Protein AF-A0A8H4V3E2-F1 (afdb_monomer_lite)

Structure (mmCIF, N/CA/C/O backbone):
data_AF-A0A8H4V3E2-F1
#
_entry.id   AF-A0A8H4V3E2-F1
#
loop_
_atom_site.group_PDB
_atom_site.id
_atom_site.type_symbol
_atom_site.label_atom_id
_atom_site.label_alt_id
_atom_site.label_comp_id
_atom_site.label_asym_id
_atom_site.label_entity_id
_atom_site.label_seq_id
_atom_site.pdbx_PDB_ins_code
_atom_site.Cartn_x
_atom_site.Cartn_y
_atom_site.Cartn_z
_atom_site.occupancy
_atom_site.B_iso_or_equiv
_atom_site.auth_seq_id
_atom_site.auth_comp_id
_atom_site.auth_asym_id
_atom_site.auth_atom_id
_atom_site.pdbx_PDB_model_num
ATOM 1 N N . MET A 1 1 ? 43.963 51.022 -25.437 1.00 47.06 1 MET A N 1
ATOM 2 C CA . MET A 1 1 ? 42.537 50.675 -25.595 1.00 47.06 1 MET A CA 1
ATOM 3 C C . MET A 1 1 ? 42.246 50.505 -27.077 1.00 47.06 1 MET A C 1
ATOM 5 O O . MET A 1 1 ? 42.369 51.496 -27.785 1.00 47.06 1 MET A O 1
ATOM 9 N N . PRO A 1 2 ? 41.968 49.289 -27.571 1.00 45.06 2 PRO A N 1
ATOM 10 C CA . PRO A 1 2 ? 41.497 49.087 -28.938 1.00 45.06 2 PRO A CA 1
ATOM 11 C C . PRO A 1 2 ? 39.964 48.950 -29.021 1.00 45.06 2 PRO A C 1
ATOM 13 O O . PRO A 1 2 ? 39.322 48.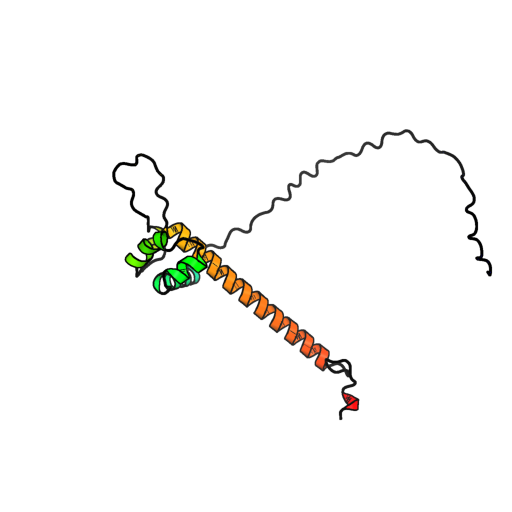404 -28.125 1.00 45.06 2 PRO A O 1
ATOM 16 N N . SER A 1 3 ? 39.423 49.504 -30.107 1.00 41.78 3 SER A N 1
ATOM 17 C CA . SER A 1 3 ? 38.011 49.709 -30.450 1.00 41.78 3 SER A CA 1
ATOM 18 C C . SER A 1 3 ? 37.193 48.431 -30.674 1.00 41.78 3 SER A C 1
ATOM 20 O O . SER A 1 3 ? 37.679 47.466 -31.255 1.00 41.78 3 SER A O 1
ATOM 22 N N . SER A 1 4 ? 35.910 48.483 -30.299 1.00 59.94 4 SER A N 1
ATOM 23 C CA . SER A 1 4 ? 34.867 47.538 -30.738 1.00 59.94 4 SER A CA 1
ATOM 24 C C . SER A 1 4 ? 34.320 47.916 -32.125 1.00 59.94 4 SER A C 1
ATOM 26 O O . SER A 1 4 ? 34.196 49.113 -32.397 1.00 59.94 4 SER A O 1
ATOM 28 N N . PRO A 1 5 ? 33.941 46.954 -32.989 1.00 54.44 5 PRO A N 1
ATOM 29 C CA . PRO A 1 5 ? 33.191 47.243 -34.205 1.00 54.44 5 PRO A CA 1
ATOM 30 C C . PRO A 1 5 ? 31.672 47.288 -33.951 1.00 54.44 5 PRO A C 1
ATOM 32 O O . PRO A 1 5 ? 31.148 46.635 -33.049 1.00 54.44 5 PRO A O 1
ATOM 35 N N . ALA A 1 6 ? 30.988 48.100 -34.758 1.00 50.34 6 ALA A N 1
ATOM 36 C CA . ALA A 1 6 ? 29.574 48.456 -34.666 1.00 50.34 6 ALA A CA 1
ATOM 37 C C . ALA A 1 6 ? 28.627 47.408 -35.289 1.00 50.34 6 ALA A C 1
ATOM 39 O O . ALA A 1 6 ? 28.967 46.760 -36.278 1.00 50.34 6 ALA A O 1
ATOM 40 N N . PHE A 1 7 ? 27.411 47.300 -34.740 1.00 47.69 7 PHE A N 1
ATOM 41 C CA . PHE A 1 7 ? 26.301 46.532 -35.315 1.00 47.69 7 PHE A CA 1
ATOM 42 C C . PHE A 1 7 ? 25.666 47.283 -36.502 1.00 47.69 7 PHE A C 1
ATOM 44 O O . PHE A 1 7 ? 25.488 48.500 -36.406 1.00 47.69 7 PHE A O 1
ATOM 51 N N . PRO A 1 8 ? 25.294 46.605 -37.604 1.00 46.84 8 PRO A N 1
ATOM 52 C CA . PRO A 1 8 ? 24.603 47.252 -38.712 1.00 46.84 8 PRO A CA 1
ATOM 53 C C . PRO A 1 8 ? 23.134 47.554 -38.380 1.00 46.84 8 PRO A C 1
ATOM 55 O O . PRO A 1 8 ? 22.403 46.729 -37.835 1.00 46.84 8 PRO A O 1
ATOM 58 N N . SER A 1 9 ? 22.741 48.773 -38.742 1.00 46.75 9 SER A N 1
ATOM 59 C CA . SER A 1 9 ? 21.442 49.412 -38.557 1.00 46.75 9 SER A CA 1
ATOM 60 C C . SER A 1 9 ? 20.292 48.715 -39.293 1.00 46.75 9 SER A C 1
ATOM 62 O O . SER A 1 9 ? 20.389 48.432 -40.487 1.00 46.75 9 SER A O 1
ATOM 64 N N . SER A 1 10 ? 19.158 48.548 -38.607 1.00 52.53 10 SER A N 1
ATOM 65 C CA . SER A 1 10 ? 17.856 48.279 -39.233 1.00 52.53 10 SER A CA 1
ATOM 66 C C . SER A 1 10 ? 17.404 49.454 -40.108 1.00 52.53 10 SER A C 1
ATOM 68 O O . SER A 1 10 ? 17.465 50.596 -39.642 1.00 52.53 10 SER A O 1
ATOM 70 N N . PRO A 1 11 ? 16.852 49.220 -41.312 1.00 47.91 11 PRO A N 1
ATOM 71 C CA . PRO A 1 11 ? 16.016 50.199 -41.978 1.00 47.91 11 PRO A CA 1
ATOM 72 C C . PRO A 1 11 ? 14.559 50.088 -41.509 1.00 47.91 11 PRO A C 1
ATOM 74 O O . PRO A 1 11 ? 14.026 49.010 -41.247 1.00 47.91 11 PRO A O 1
ATOM 77 N N . ALA A 1 12 ? 13.957 51.263 -41.379 1.00 43.31 12 ALA A N 1
ATOM 78 C CA . ALA A 1 12 ? 12.652 51.535 -40.814 1.00 43.31 12 ALA A CA 1
ATOM 79 C C . ALA A 1 12 ? 11.479 51.223 -41.761 1.00 43.31 12 ALA A C 1
ATOM 81 O O . ALA A 1 12 ? 11.596 51.335 -42.977 1.00 43.31 12 ALA A O 1
ATOM 82 N N . HIS A 1 13 ? 10.346 50.905 -41.128 1.00 48.81 13 HIS A N 1
ATOM 83 C CA . HIS A 1 13 ? 8.963 51.249 -41.478 1.00 48.81 13 HIS A CA 1
ATOM 84 C C . HIS A 1 13 ? 8.567 51.415 -42.957 1.00 48.81 13 HIS A C 1
ATOM 86 O O . HIS A 1 13 ? 8.883 52.413 -43.599 1.00 48.81 13 HIS A O 1
ATOM 92 N N . ALA A 1 14 ? 7.636 50.558 -43.388 1.00 39.94 14 ALA A N 1
ATOM 93 C CA . ALA A 1 14 ? 6.529 50.982 -44.240 1.00 39.94 14 ALA A CA 1
ATOM 94 C C . ALA A 1 14 ? 5.216 50.905 -43.442 1.00 39.94 14 ALA A C 1
ATOM 96 O O . ALA A 1 14 ? 4.984 49.993 -42.652 1.00 39.94 14 ALA A O 1
ATOM 97 N N . ALA A 1 15 ? 4.420 51.948 -43.615 1.00 42.28 15 ALA A N 1
ATOM 98 C CA . ALA A 1 15 ? 3.243 52.338 -42.863 1.00 42.28 15 ALA A CA 1
ATOM 99 C C . ALA A 1 15 ? 1.974 51.520 -43.180 1.00 42.28 15 ALA A C 1
ATOM 101 O O . ALA A 1 15 ? 1.683 51.240 -44.335 1.00 42.28 15 ALA A O 1
ATOM 102 N N . HIS A 1 16 ? 1.211 51.261 -42.113 1.00 46.19 16 HIS A N 1
ATOM 103 C CA . HIS A 1 16 ? -0.253 51.241 -41.985 1.00 46.19 16 HIS A CA 1
ATOM 104 C C . HIS A 1 16 ? -1.120 50.532 -43.047 1.00 46.19 16 HIS A C 1
ATOM 106 O O . HIS A 1 16 ? -1.422 51.081 -44.101 1.00 46.19 16 HIS A O 1
ATOM 112 N N . ALA A 1 17 ? -1.746 49.430 -42.622 1.00 37.91 17 ALA A N 1
ATOM 113 C CA . ALA A 1 17 ? -3.179 49.230 -42.828 1.00 37.91 17 ALA A CA 1
ATOM 114 C C . ALA A 1 17 ? -3.822 49.044 -41.445 1.00 37.91 17 ALA A C 1
ATOM 116 O O . ALA A 1 17 ? -3.696 48.000 -40.812 1.00 37.91 17 ALA A O 1
ATOM 117 N N . SER A 1 18 ? -4.428 50.119 -40.943 1.00 56.50 18 SER A N 1
ATOM 118 C CA . SER A 1 18 ? -5.284 50.092 -39.761 1.00 56.50 18 SER A CA 1
ATOM 119 C C . SER A 1 18 ? -6.569 49.359 -40.134 1.00 56.50 18 SER A C 1
ATOM 121 O O . SER A 1 18 ? -7.398 49.927 -40.839 1.00 56.50 18 SER A O 1
ATOM 123 N N . SER A 1 19 ? -6.722 48.112 -39.692 1.00 53.91 19 SER A N 1
ATOM 124 C CA . SER A 1 19 ? -8.027 47.455 -39.638 1.00 53.91 19 SER A CA 1
ATOM 125 C C . SER A 1 19 ? -8.497 47.531 -38.192 1.00 53.91 19 SER A C 1
ATOM 127 O O . SER A 1 19 ? -8.082 46.730 -37.358 1.00 53.91 19 SER A O 1
ATOM 129 N N . ASP A 1 20 ? -9.289 48.560 -37.897 1.00 57.31 20 ASP A N 1
ATOM 130 C CA . ASP A 1 20 ? -10.075 48.667 -36.668 1.00 57.31 20 ASP A CA 1
ATOM 131 C C . ASP A 1 20 ? -11.291 47.753 -36.830 1.00 57.31 20 ASP A C 1
ATOM 133 O O . ASP A 1 20 ? -12.382 48.196 -37.171 1.00 57.31 20 ASP A O 1
ATOM 137 N N . ASP A 1 21 ? -11.061 46.448 -36.716 1.00 59.78 21 ASP A N 1
ATOM 138 C CA . ASP A 1 21 ? -12.138 45.472 -36.623 1.00 59.78 21 ASP A CA 1
ATOM 139 C C . ASP A 1 21 ? -11.948 44.756 -35.283 1.00 59.78 21 ASP A C 1
ATOM 141 O O . ASP A 1 21 ? -10.860 44.217 -35.032 1.00 59.78 21 ASP A O 1
ATOM 145 N N . PRO A 1 22 ? -12.924 44.808 -34.359 1.00 62.50 22 PRO A N 1
ATOM 146 C CA . PRO A 1 22 ? -12.788 44.120 -33.091 1.00 62.50 22 PRO A CA 1
ATOM 147 C C . PRO A 1 22 ? -12.658 42.626 -33.378 1.00 62.50 22 PRO A C 1
ATOM 149 O O . PRO A 1 22 ? -13.563 42.004 -33.931 1.00 62.50 22 PRO A O 1
ATOM 152 N N . LEU A 1 23 ? -11.525 42.041 -32.988 1.00 60.34 23 LEU A N 1
ATOM 153 C CA . LEU A 1 23 ? -11.356 40.594 -32.974 1.00 60.34 23 LEU A CA 1
ATOM 154 C C . LEU A 1 23 ? -12.342 40.023 -31.950 1.00 60.34 23 LEU A C 1
ATOM 156 O O . LEU A 1 23 ? -12.046 39.944 -30.757 1.00 60.34 23 LEU A O 1
ATOM 160 N N . VAL A 1 24 ? -13.539 39.662 -32.408 1.00 62.06 24 VAL A N 1
ATOM 161 C CA . VAL A 1 24 ? -14.505 38.911 -31.611 1.00 62.06 24 VAL A CA 1
ATOM 162 C C . VAL A 1 24 ? -13.940 37.503 -31.473 1.00 62.06 24 VAL A C 1
ATOM 164 O O . VAL A 1 24 ? -14.062 36.671 -32.369 1.00 62.06 24 VAL A O 1
ATOM 167 N N . ILE A 1 25 ? -13.250 37.254 -30.362 1.00 59.84 25 ILE A N 1
ATOM 168 C CA . ILE A 1 25 ? -12.895 35.901 -29.947 1.00 59.84 25 ILE A CA 1
ATOM 169 C C . ILE A 1 25 ? -14.214 35.249 -29.542 1.00 59.84 25 ILE A C 1
ATOM 171 O O . ILE A 1 25 ? -14.744 35.532 -28.467 1.00 59.84 25 ILE A O 1
ATOM 175 N N . ASP A 1 26 ? -14.765 34.417 -30.424 1.00 57.00 26 ASP A N 1
ATOM 176 C CA . ASP A 1 26 ? -15.841 33.506 -30.060 1.00 57.00 26 ASP A CA 1
ATOM 177 C C . ASP A 1 26 ? -15.256 32.500 -29.066 1.00 57.00 26 ASP A C 1
ATOM 179 O O . ASP A 1 26 ? -14.606 31.517 -29.432 1.00 57.00 26 ASP A O 1
ATOM 183 N N . LEU A 1 27 ? -15.414 32.807 -27.778 1.00 55.88 27 LEU A N 1
ATOM 184 C CA . LEU A 1 27 ? -15.266 31.849 -26.696 1.00 55.88 27 LEU A CA 1
ATOM 185 C C . LEU A 1 27 ? -16.424 30.858 -26.842 1.00 55.88 27 LEU A C 1
ATOM 187 O O . LEU A 1 27 ? -17.365 30.872 -26.049 1.00 55.88 27 LEU A O 1
ATOM 191 N N . VAL A 1 28 ? -16.355 29.993 -27.861 1.00 59.06 28 VAL A N 1
ATOM 192 C CA . VAL A 1 28 ? -17.088 28.733 -27.847 1.00 59.06 28 VAL A CA 1
ATOM 193 C C . VAL A 1 28 ? -16.665 28.086 -26.545 1.00 59.06 28 VAL A C 1
ATOM 195 O O . VAL A 1 28 ? -15.510 27.685 -26.391 1.00 59.06 28 VAL A O 1
ATOM 198 N N . GLY A 1 29 ? -17.583 28.090 -25.581 1.00 58.00 29 GLY A N 1
ATOM 199 C CA . GLY A 1 29 ? -17.414 27.452 -24.294 1.00 58.00 29 GLY A CA 1
ATOM 200 C C . GLY A 1 29 ? -17.164 25.978 -24.540 1.00 58.00 29 GLY A C 1
ATOM 201 O O . GLY A 1 29 ? -18.090 25.175 -24.566 1.00 58.00 29 GLY A O 1
ATOM 202 N N . ASN A 1 30 ? -15.900 25.609 -24.727 1.00 56.31 30 ASN A N 1
ATOM 203 C CA . ASN A 1 30 ? -15.452 24.257 -24.496 1.00 56.31 30 ASN A CA 1
ATOM 204 C C . ASN A 1 30 ? -15.373 24.114 -22.976 1.00 56.31 30 ASN A C 1
ATOM 206 O O . ASN A 1 30 ? -14.292 24.007 -22.402 1.00 56.31 30 ASN A O 1
ATOM 210 N N . ASP A 1 31 ? -16.556 24.132 -22.357 1.00 61.56 31 ASP A N 1
ATOM 211 C CA . ASP A 1 31 ? -16.848 23.683 -21.001 1.00 61.56 31 ASP A CA 1
ATOM 212 C C . ASP A 1 31 ? -16.702 22.157 -20.965 1.00 61.56 31 ASP A C 1
ATOM 214 O O . ASP A 1 31 ? -17.585 21.406 -20.574 1.00 61.56 31 ASP A O 1
ATOM 218 N N . LYS A 1 32 ? -15.569 21.666 -21.476 1.00 61.12 32 LYS A N 1
ATOM 219 C CA . LYS A 1 32 ? -15.050 20.378 -21.062 1.00 61.12 32 LYS A CA 1
ATOM 220 C C . LYS A 1 32 ? -14.353 20.678 -19.758 1.00 61.12 32 LYS A C 1
ATOM 222 O O . LYS A 1 32 ? -13.145 20.878 -19.711 1.00 61.12 32 LYS A O 1
ATOM 227 N N . GLU A 1 33 ? -15.179 20.807 -18.731 1.00 61.75 33 GLU A N 1
ATOM 228 C CA . GLU A 1 33 ? -14.846 20.349 -17.400 1.00 61.75 33 GLU A CA 1
ATOM 229 C C . GLU A 1 33 ? -13.932 19.125 -17.552 1.00 61.75 33 GLU A C 1
ATOM 231 O O . GLU A 1 33 ? -14.357 18.071 -18.029 1.00 61.75 33 GLU A O 1
ATOM 236 N N . ASP A 1 34 ? -12.638 19.311 -17.265 1.00 61.28 34 ASP A N 1
ATOM 237 C CA . ASP A 1 34 ? -11.693 18.217 -17.064 1.00 61.28 34 ASP A CA 1
ATOM 238 C C . ASP A 1 34 ? -12.227 17.442 -15.860 1.00 61.28 34 ASP A C 1
ATOM 240 O O . ASP A 1 34 ? -11.872 17.685 -14.704 1.00 61.28 34 ASP A O 1
ATOM 244 N N . MET A 1 35 ? -13.189 16.564 -16.136 1.00 61.59 35 MET A N 1
ATOM 245 C CA . MET A 1 35 ? -13.812 15.686 -15.175 1.00 61.59 35 MET A CA 1
ATOM 246 C C . MET A 1 35 ? -12.743 14.664 -14.822 1.00 61.59 35 MET A C 1
ATOM 248 O O . MET A 1 35 ? -12.616 13.618 -15.454 1.00 61.59 35 MET A O 1
ATOM 252 N N . TYR A 1 36 ? -11.907 15.028 -13.848 1.00 62.47 36 TYR A N 1
ATOM 253 C CA . TYR A 1 36 ? -11.007 14.114 -13.174 1.00 62.47 36 TYR A CA 1
ATOM 254 C C . TYR A 1 36 ? -11.869 13.006 -12.576 1.00 62.47 36 TYR A C 1
ATOM 256 O O . TYR A 1 36 ? -12.454 13.139 -11.499 1.00 62.47 36 TYR A O 1
ATOM 264 N N . GLN A 1 37 ? -12.009 11.926 -13.334 1.00 62.62 37 GLN A N 1
ATOM 265 C CA . GLN A 1 37 ? -12.674 10.727 -12.890 1.00 62.62 37 GLN A CA 1
ATOM 266 C C . GLN A 1 37 ? -11.647 9.978 -12.056 1.00 62.62 37 GLN A C 1
ATOM 268 O O . GLN A 1 37 ? -10.763 9.318 -12.590 1.00 62.62 37 GLN A O 1
ATOM 273 N N . ALA A 1 38 ? -11.720 10.147 -10.736 1.00 64.19 38 ALA A N 1
ATOM 274 C CA . ALA A 1 38 ? -10.986 9.278 -9.836 1.00 64.19 38 ALA A CA 1
ATOM 275 C C . ALA A 1 38 ? -11.400 7.841 -10.171 1.00 64.19 38 ALA A C 1
ATOM 277 O O . ALA A 1 38 ? -12.577 7.495 -10.046 1.00 64.19 38 ALA A O 1
ATOM 278 N N . GLU A 1 39 ? -10.447 7.051 -10.663 1.00 62.28 39 GLU A N 1
ATOM 279 C CA . GLU A 1 39 ? -10.649 5.636 -10.951 1.00 62.28 39 GLU A CA 1
ATOM 280 C C . GLU A 1 39 ? -11.275 5.006 -9.701 1.00 62.28 39 GLU A C 1
ATOM 282 O O . GLU A 1 39 ? -10.713 5.102 -8.605 1.00 62.28 39 GLU A O 1
ATOM 287 N N . ALA A 1 40 ? -12.477 4.439 -9.834 1.00 59.31 40 ALA A N 1
ATOM 288 C CA . ALA A 1 40 ? -13.118 3.768 -8.715 1.00 59.31 40 ALA A CA 1
ATOM 289 C C . ALA A 1 40 ? -12.184 2.646 -8.251 1.00 59.31 40 ALA A C 1
ATOM 291 O O . ALA A 1 40 ? -11.741 1.839 -9.072 1.00 59.31 40 ALA A O 1
ATOM 292 N N . SER A 1 41 ? -11.866 2.622 -6.953 1.00 55.47 41 SER A N 1
ATOM 293 C CA . SER A 1 41 ? -11.062 1.538 -6.395 1.00 55.47 41 SER A CA 1
ATOM 294 C C . SER A 1 41 ? -11.763 0.219 -6.734 1.00 55.47 41 SER A C 1
ATOM 296 O O . SER A 1 41 ? -12.970 0.123 -6.485 1.00 55.47 41 SER A O 1
ATOM 298 N N . PRO A 1 42 ? -11.068 -0.754 -7.351 1.00 58.91 42 PRO A N 1
ATOM 299 C CA . PRO A 1 42 ? -11.662 -2.051 -7.644 1.00 58.91 42 PRO A CA 1
ATOM 300 C C . PRO A 1 42 ? -12.266 -2.641 -6.365 1.00 58.91 42 PRO A C 1
ATOM 302 O O . PRO A 1 42 ? -11.730 -2.422 -5.277 1.00 58.91 42 PRO A O 1
ATOM 305 N N . GLU A 1 43 ? -13.400 -3.341 -6.488 1.00 59.09 43 GLU A N 1
ATOM 306 C CA . GLU A 1 43 ? -13.964 -4.059 -5.342 1.00 59.09 43 GLU A CA 1
ATOM 307 C C . GLU A 1 43 ? -12.910 -5.033 -4.806 1.00 59.09 43 GLU A C 1
ATOM 309 O O . GLU A 1 43 ? -12.272 -5.722 -5.614 1.00 59.09 43 GLU A O 1
ATOM 314 N N . PRO A 1 44 ? -12.714 -5.086 -3.477 1.00 57.81 44 PRO A N 1
ATOM 315 C CA . PRO A 1 44 ? -11.682 -5.918 -2.895 1.00 57.81 44 PRO A CA 1
ATOM 316 C C . PRO A 1 44 ? -11.948 -7.369 -3.281 1.00 57.81 44 PRO A C 1
ATOM 318 O O . PRO A 1 44 ? -13.036 -7.916 -3.077 1.00 57.81 44 PRO A O 1
ATOM 321 N N . SER A 1 45 ? -10.947 -7.990 -3.895 1.00 68.50 45 SER A N 1
ATOM 322 C CA . SER A 1 45 ? -10.983 -9.424 -4.152 1.00 68.50 45 SER A CA 1
ATOM 323 C C . SER A 1 45 ? -10.926 -10.192 -2.825 1.00 68.50 45 SER A C 1
ATOM 325 O O . SER A 1 45 ? -10.354 -9.711 -1.847 1.00 68.50 45 SER A O 1
ATOM 327 N N . ASP A 1 46 ? -11.478 -11.410 -2.778 1.00 73.00 46 ASP A N 1
ATOM 328 C CA . ASP A 1 46 ? -11.446 -12.249 -1.564 1.00 73.00 46 ASP A CA 1
ATOM 329 C C . ASP A 1 46 ? -9.998 -12.444 -1.058 1.00 73.00 46 ASP A C 1
ATOM 331 O O . ASP A 1 46 ? -9.733 -12.466 0.142 1.00 73.00 46 ASP A O 1
ATOM 335 N N . ASP A 1 47 ? -9.019 -12.477 -1.968 1.00 81.19 47 ASP A N 1
ATOM 336 C CA . ASP A 1 47 ? -7.589 -12.532 -1.642 1.00 81.19 47 ASP A CA 1
ATOM 337 C C . ASP A 1 47 ? -7.062 -11.254 -0.956 1.00 81.19 47 ASP A C 1
ATOM 339 O O . ASP A 1 47 ? -6.241 -11.335 -0.034 1.00 81.19 47 ASP A O 1
ATOM 343 N N . GLU A 1 48 ? -7.523 -10.070 -1.368 1.00 81.62 48 GLU A N 1
ATOM 344 C CA . GLU A 1 48 ? -7.149 -8.791 -0.750 1.00 81.62 48 GLU A CA 1
ATOM 345 C C . GLU A 1 48 ? -7.764 -8.635 0.637 1.00 81.62 48 GLU A C 1
ATOM 347 O O . GLU A 1 48 ? -7.048 -8.303 1.587 1.00 81.62 48 GLU A O 1
ATOM 352 N N . ASP A 1 49 ? -9.043 -8.976 0.781 1.00 86.19 49 ASP A N 1
ATOM 353 C CA . ASP A 1 49 ? -9.736 -8.979 2.069 1.00 86.19 49 ASP A CA 1
ATOM 354 C C . ASP A 1 49 ? -9.064 -9.940 3.059 1.00 86.19 49 ASP A C 1
ATOM 356 O O . ASP A 1 49 ? -8.853 -9.600 4.229 1.00 86.19 49 ASP A O 1
ATOM 360 N N . ASN A 1 50 ? -8.642 -11.119 2.594 1.00 91.06 50 ASN A N 1
ATOM 361 C CA . ASN A 1 50 ? -7.876 -12.067 3.399 1.00 91.06 50 ASN A CA 1
ATOM 362 C C . ASN A 1 50 ? -6.510 -11.499 3.818 1.00 91.06 50 ASN A C 1
ATOM 364 O O . ASN A 1 50 ? -6.087 -11.685 4.965 1.00 91.06 5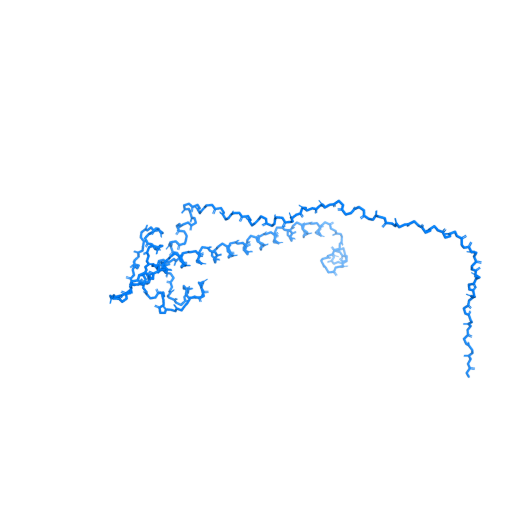0 ASN A O 1
ATOM 368 N N . ARG A 1 51 ? -5.821 -10.768 2.931 1.00 92.25 51 ARG A N 1
ATOM 369 C CA . ARG A 1 51 ? -4.526 -10.138 3.237 1.00 92.25 51 ARG A CA 1
ATOM 370 C C . ARG A 1 51 ? -4.667 -9.031 4.279 1.00 92.25 51 ARG A C 1
ATOM 372 O O . ARG A 1 51 ? -3.883 -8.990 5.232 1.00 92.25 51 ARG A O 1
ATOM 379 N N . VAL A 1 52 ? -5.678 -8.176 4.132 1.00 94.31 52 VAL A N 1
ATOM 380 C CA . VAL A 1 52 ? -6.002 -7.109 5.089 1.00 94.31 52 VAL A CA 1
ATOM 381 C C . VAL A 1 52 ? -6.393 -7.707 6.438 1.00 94.31 52 VAL A C 1
ATOM 383 O O . VAL A 1 52 ? -5.852 -7.307 7.468 1.00 94.31 52 VAL A O 1
ATOM 386 N N . LEU A 1 53 ? -7.268 -8.716 6.451 1.00 94.25 53 LEU A N 1
ATOM 387 C CA . LEU A 1 53 ? -7.687 -9.401 7.673 1.00 94.25 53 LEU A CA 1
ATOM 388 C C . LEU A 1 53 ? -6.507 -10.053 8.401 1.00 94.25 53 LEU A C 1
ATOM 390 O O . LEU A 1 53 ? -6.388 -9.925 9.622 1.00 94.25 53 LEU A O 1
ATOM 394 N N . ASN A 1 54 ? -5.620 -10.724 7.664 1.00 94.25 54 ASN A N 1
ATOM 395 C CA . ASN A 1 54 ? -4.420 -11.326 8.232 1.00 94.25 54 ASN A CA 1
ATOM 396 C C . ASN A 1 54 ? -3.515 -10.260 8.860 1.00 94.25 54 ASN A C 1
ATOM 398 O O . ASN A 1 54 ? -3.146 -10.387 10.025 1.00 94.25 54 ASN A O 1
ATOM 402 N N . CYS A 1 55 ? -3.247 -9.167 8.140 1.00 94.06 55 CYS A N 1
ATOM 403 C CA . CYS A 1 55 ? -2.473 -8.038 8.653 1.00 94.06 55 CYS A CA 1
ATOM 404 C C . CYS A 1 55 ? -3.097 -7.459 9.933 1.00 94.06 55 CYS A C 1
ATOM 406 O O . CYS A 1 55 ? -2.422 -7.317 10.953 1.00 94.06 55 CYS A O 1
ATOM 408 N N . ILE A 1 56 ? -4.414 -7.230 9.936 1.00 94.25 56 ILE A N 1
ATOM 409 C CA . ILE A 1 56 ? -5.131 -6.751 11.120 1.00 94.25 56 ILE A CA 1
ATOM 410 C C . ILE A 1 56 ? -5.026 -7.737 12.279 1.00 94.25 56 ILE A C 1
ATOM 412 O O . ILE A 1 56 ? -5.006 -7.276 13.410 1.00 94.25 56 ILE A O 1
ATOM 416 N N . ASN A 1 57 ? -4.959 -9.049 12.060 1.00 94.69 57 ASN A N 1
ATOM 417 C CA . ASN A 1 57 ? -4.860 -10.032 13.140 1.00 94.69 57 ASN A CA 1
ATOM 418 C C . ASN A 1 57 ? -3.436 -10.190 13.695 1.00 94.69 57 ASN A C 1
ATOM 420 O O . ASN A 1 57 ? -3.285 -10.398 14.901 1.00 94.69 57 ASN A O 1
ATOM 424 N N . THR A 1 58 ? -2.405 -10.081 12.853 1.00 94.25 58 THR A N 1
ATOM 425 C CA . THR A 1 58 ? -1.011 -10.356 13.239 1.00 94.25 58 THR A CA 1
ATOM 426 C C . THR A 1 58 ? -0.233 -9.120 13.676 1.00 94.25 58 THR A C 1
ATOM 428 O O . THR A 1 58 ? 0.666 -9.242 14.504 1.00 94.25 58 THR A O 1
ATOM 431 N N . SER A 1 59 ? -0.554 -7.940 13.140 1.00 93.38 59 SER A N 1
ATOM 432 C CA . SER A 1 59 ? 0.254 -6.734 13.354 1.00 93.38 59 SER A CA 1
ATOM 433 C C . SER A 1 59 ? 0.145 -6.182 14.769 1.00 93.38 59 SER A C 1
ATOM 435 O O . SER A 1 59 ? -0.926 -6.198 15.368 1.00 93.38 59 SER A O 1
ATOM 437 N N . THR A 1 60 ? 1.216 -5.624 15.319 1.00 93.94 60 THR A N 1
ATOM 438 C CA . THR A 1 60 ? 1.180 -4.967 16.638 1.00 93.94 60 THR A CA 1
ATOM 439 C C . THR A 1 60 ? 0.365 -3.663 16.613 1.00 93.94 60 THR A C 1
ATOM 441 O O . THR A 1 60 ? 0.003 -3.154 15.551 1.00 93.94 60 THR A O 1
ATOM 444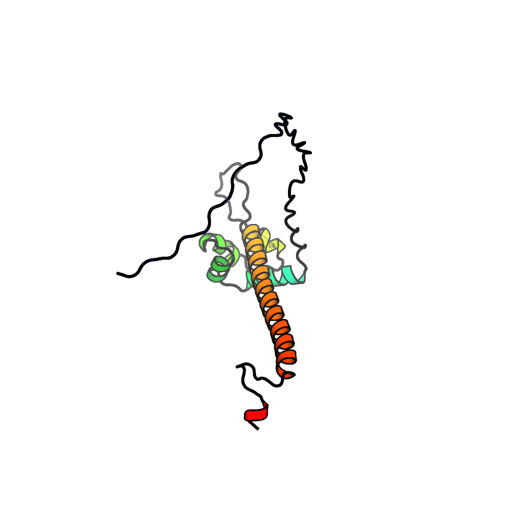 N N . VAL A 1 61 ? 0.051 -3.092 17.785 1.00 93.19 61 VAL A N 1
ATOM 445 C CA . VAL A 1 61 ? -0.662 -1.799 17.848 1.00 93.19 61 VAL A CA 1
ATOM 446 C C . VAL A 1 61 ? 0.164 -0.660 17.239 1.00 93.19 61 VAL A C 1
ATOM 448 O O . VAL A 1 61 ? -0.396 0.216 16.589 1.00 93.19 61 VAL A O 1
ATOM 451 N N . GLN A 1 62 ? 1.490 -0.719 17.393 1.00 93.81 62 GLN A N 1
ATOM 452 C CA . GLN A 1 62 ? 2.439 0.245 16.835 1.00 93.81 62 GLN A CA 1
ATOM 453 C C . GLN A 1 62 ? 2.498 0.146 15.311 1.00 93.81 62 GLN A C 1
ATOM 455 O O . GLN A 1 62 ? 2.481 1.159 14.620 1.00 93.81 62 GLN A O 1
ATOM 460 N N . GLU A 1 63 ? 2.507 -1.075 14.777 1.00 93.88 63 GLU A N 1
ATOM 461 C CA . GLU A 1 63 ? 2.453 -1.309 13.332 1.00 93.88 63 GLU A CA 1
ATOM 462 C C . GLU A 1 63 ? 1.131 -0.823 12.738 1.00 93.88 63 GLU A C 1
ATOM 464 O O . GLU A 1 63 ? 1.137 -0.123 11.729 1.00 93.88 63 GLU A O 1
ATOM 469 N N . LEU A 1 64 ? -0.004 -1.125 13.382 1.00 92.62 64 LEU A N 1
ATOM 470 C CA . LEU A 1 64 ? -1.292 -0.575 12.958 1.00 92.62 64 LEU A CA 1
ATOM 471 C C . LEU A 1 64 ? -1.289 0.959 13.011 1.00 92.62 64 LEU A C 1
ATOM 473 O O . LEU A 1 64 ? -1.787 1.595 12.086 1.00 92.62 64 LEU A O 1
ATOM 477 N N . ALA A 1 65 ? -0.721 1.568 14.054 1.00 94.06 65 ALA A N 1
ATOM 478 C CA . ALA A 1 65 ? -0.611 3.022 14.165 1.00 94.06 65 ALA A CA 1
ATOM 479 C C . ALA A 1 65 ? 0.234 3.614 13.031 1.00 94.06 65 ALA A C 1
ATOM 481 O O . ALA A 1 65 ? -0.154 4.618 12.439 1.00 94.06 65 ALA A O 1
ATOM 482 N N . ALA A 1 66 ? 1.344 2.964 12.678 1.00 93.94 66 ALA A N 1
ATOM 483 C CA . ALA A 1 66 ? 2.204 3.381 11.578 1.00 93.94 66 ALA A CA 1
ATOM 484 C C . ALA A 1 66 ? 1.514 3.264 10.209 1.00 93.94 66 ALA A C 1
ATOM 486 O O . ALA A 1 66 ? 1.628 4.178 9.398 1.00 93.94 66 ALA A O 1
ATOM 487 N N . MET A 1 67 ? 0.773 2.179 9.961 1.00 93.81 67 MET A N 1
ATOM 488 C CA . MET A 1 67 ? 0.052 1.977 8.696 1.00 93.81 67 MET A CA 1
ATOM 489 C C . MET A 1 67 ? -1.139 2.928 8.545 1.00 93.81 67 MET A C 1
ATOM 491 O O . MET A 1 67 ? -1.393 3.438 7.460 1.00 93.81 67 MET A O 1
ATOM 495 N N . THR A 1 68 ? -1.872 3.170 9.634 1.00 92.25 68 THR A N 1
ATOM 496 C CA . THR A 1 68 ? -3.129 3.939 9.609 1.00 92.25 68 THR A CA 1
ATOM 497 C C . THR A 1 68 ? -2.969 5.422 9.940 1.00 92.25 68 THR A C 1
ATOM 499 O O . THR A 1 68 ? -3.889 6.207 9.721 1.00 92.25 68 THR A O 1
ATOM 502 N N . GLY A 1 69 ? -1.836 5.820 10.523 1.00 91.81 69 GLY A N 1
ATOM 503 C CA . GLY A 1 69 ? -1.622 7.163 11.069 1.00 91.81 69 GLY A CA 1
ATOM 504 C C . GLY A 1 69 ? -2.464 7.479 12.315 1.00 91.81 69 GLY A C 1
ATOM 505 O O . GLY A 1 69 ? -2.562 8.639 12.721 1.00 91.81 69 GLY A O 1
ATOM 506 N N . MET A 1 70 ? -3.108 6.477 12.922 1.00 89.31 70 MET A N 1
ATOM 507 C CA . MET A 1 70 ? -3.996 6.648 14.075 1.00 89.3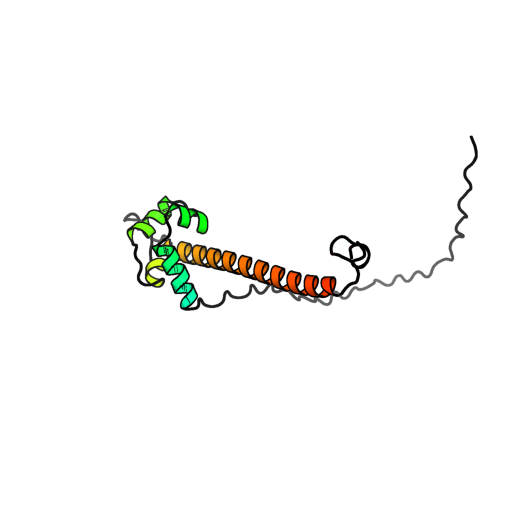1 70 MET A CA 1
ATOM 508 C C . MET A 1 70 ? -3.241 6.516 15.405 1.00 89.31 70 MET A C 1
ATOM 510 O O . MET A 1 70 ? -2.214 5.852 15.502 1.00 89.31 70 MET A O 1
ATOM 514 N N . LYS A 1 71 ? -3.778 7.125 16.472 1.00 90.12 71 LYS A N 1
ATOM 515 C CA . LYS A 1 71 ? -3.227 6.979 17.830 1.00 90.12 71 LYS A CA 1
ATOM 516 C C . LYS A 1 71 ? -3.456 5.564 18.364 1.00 90.12 71 LYS A C 1
ATOM 518 O O . LYS A 1 71 ? -4.554 5.027 18.218 1.00 90.12 71 LYS A O 1
ATOM 523 N N . GLU A 1 72 ? -2.471 5.021 19.074 1.00 89.62 72 GLU A N 1
ATOM 524 C CA . GLU A 1 72 ? -2.531 3.674 19.665 1.00 89.62 72 GLU A CA 1
ATOM 525 C C . GLU A 1 72 ? -3.751 3.474 20.580 1.00 89.62 72 GLU A C 1
ATOM 527 O O . GLU A 1 72 ? -4.407 2.437 20.505 1.00 89.62 72 GLU A O 1
ATOM 532 N N . ASP A 1 73 ? -4.138 4.496 21.352 1.00 85.94 73 ASP A N 1
ATOM 533 C CA . ASP A 1 73 ? -5.323 4.456 22.226 1.00 85.94 73 ASP A CA 1
ATOM 534 C C . ASP A 1 73 ? -6.618 4.132 21.466 1.00 85.94 73 ASP A C 1
ATOM 536 O O . ASP A 1 73 ? -7.516 3.471 21.986 1.00 85.94 73 ASP A O 1
ATOM 540 N N . HIS A 1 74 ? -6.733 4.595 20.218 1.00 83.56 74 HIS A N 1
ATOM 541 C CA . HIS A 1 74 ? -7.902 4.320 19.383 1.00 83.56 74 HIS A CA 1
ATOM 542 C C . HIS A 1 74 ? -7.870 2.890 18.826 1.00 83.56 74 HIS A C 1
ATOM 544 O O . HIS A 1 74 ? -8.921 2.288 18.604 1.00 83.56 74 HIS A O 1
ATOM 550 N N . LEU A 1 75 ? -6.673 2.337 18.634 1.00 88.44 75 LEU A N 1
ATOM 551 C CA . LEU A 1 75 ? -6.438 1.005 18.080 1.00 88.44 75 LEU A CA 1
ATOM 552 C C . LEU A 1 75 ? -6.475 -0.095 19.145 1.00 88.44 75 LEU A C 1
ATOM 554 O O . LEU A 1 75 ? -6.724 -1.249 18.804 1.00 88.44 75 LEU A O 1
ATOM 558 N N . ALA A 1 76 ? -6.307 0.239 20.427 1.00 87.06 76 ALA A N 1
ATOM 559 C CA . ALA A 1 76 ? -6.367 -0.715 21.537 1.00 87.06 76 ALA A CA 1
ATOM 560 C C . ALA A 1 76 ? -7.643 -1.579 21.504 1.00 87.06 76 ALA A C 1
ATOM 562 O O . ALA A 1 76 ? -7.584 -2.797 21.668 1.00 87.06 76 ALA A O 1
ATOM 563 N N . CYS A 1 77 ? -8.789 -0.975 21.169 1.00 85.75 77 CYS A N 1
ATOM 564 C CA . CYS A 1 77 ? -10.058 -1.694 21.055 1.00 85.75 77 CYS A CA 1
ATOM 565 C C . CYS A 1 77 ? -10.100 -2.712 19.899 1.00 85.75 77 CYS A C 1
ATOM 567 O O . CYS A 1 77 ? -10.875 -3.667 19.956 1.00 85.75 77 CYS A O 1
ATOM 569 N N . MET A 1 78 ? -9.278 -2.533 18.858 1.00 87.25 78 MET A N 1
ATOM 570 C CA . MET A 1 78 ? -9.111 -3.532 17.803 1.00 87.25 78 MET A CA 1
ATOM 571 C C . MET A 1 78 ? -8.291 -4.709 18.312 1.00 87.25 78 MET A C 1
ATOM 573 O O . MET A 1 78 ? -8.697 -5.845 18.091 1.00 87.25 78 MET A O 1
ATOM 577 N N . ILE A 1 79 ? -7.194 -4.448 19.035 1.00 88.44 79 ILE A N 1
ATOM 578 C CA . ILE A 1 79 ? -6.319 -5.492 19.590 1.00 88.44 79 ILE A CA 1
ATOM 579 C C . ILE A 1 79 ? -7.094 -6.414 20.536 1.00 88.44 79 ILE A C 1
ATOM 581 O O . ILE A 1 79 ? -7.013 -7.631 20.406 1.00 88.44 79 ILE A O 1
ATOM 585 N N . GLU A 1 80 ? -7.900 -5.848 21.437 1.00 87.50 80 GLU A N 1
ATOM 586 C CA . GLU A 1 80 ? -8.711 -6.607 22.403 1.00 87.50 80 GLU A CA 1
ATOM 587 C C . GLU A 1 80 ? -9.749 -7.534 21.754 1.00 87.50 80 GLU A C 1
ATOM 589 O O . GLU A 1 80 ? -10.211 -8.492 22.374 1.00 87.50 80 GLU A O 1
ATOM 594 N N . LYS A 1 81 ? -10.174 -7.224 20.525 1.00 86.75 81 LYS A N 1
ATOM 595 C CA . LYS A 1 81 ? -11.219 -7.961 19.803 1.00 86.75 81 LYS A CA 1
ATOM 596 C C . LYS A 1 81 ? -10.668 -8.993 18.825 1.00 86.75 81 LYS A C 1
ATOM 598 O O . LYS A 1 81 ? -11.462 -9.715 18.226 1.00 86.75 81 LYS A O 1
ATOM 603 N N . ARG A 1 82 ? -9.345 -9.071 18.680 1.00 87.94 82 ARG A N 1
ATOM 604 C CA . ARG A 1 82 ? -8.688 -10.101 17.880 1.00 87.94 82 ARG A CA 1
ATOM 605 C C . ARG A 1 82 ? -8.778 -11.473 18.554 1.00 87.94 82 ARG A C 1
ATOM 607 O O . ARG A 1 82 ? -8.829 -11.551 19.782 1.00 87.94 82 ARG A O 1
ATOM 614 N N . PRO A 1 83 ? -8.694 -12.556 17.771 1.00 89.00 83 PRO A N 1
ATOM 615 C CA . PRO A 1 83 ? -8.655 -12.578 16.307 1.00 89.00 83 PRO A CA 1
ATOM 616 C C . PRO A 1 83 ? -10.041 -12.360 15.677 1.00 89.00 83 PRO A C 1
ATOM 618 O O . PRO A 1 83 ? -11.072 -12.705 16.253 1.00 89.00 83 PRO A O 1
ATOM 621 N N . PHE A 1 84 ? -10.062 -11.793 14.473 1.00 91.19 84 PHE A N 1
ATOM 622 C CA . PHE A 1 84 ? -11.261 -11.660 13.650 1.00 91.19 84 PHE A CA 1
ATOM 623 C C . PHE A 1 84 ? -11.299 -12.759 12.586 1.00 91.19 84 PHE A C 1
ATOM 625 O O . PHE A 1 84 ? -10.351 -12.902 11.822 1.00 91.19 84 PHE A O 1
ATOM 632 N N . ASP A 1 85 ? -12.424 -13.471 12.481 1.00 88.38 85 ASP A N 1
ATOM 633 C CA . ASP A 1 85 ? -12.609 -14.507 11.444 1.00 88.38 85 ASP A CA 1
ATOM 634 C C . ASP A 1 85 ? -12.994 -13.938 10.071 1.00 88.38 85 ASP A C 1
ATOM 636 O O . ASP A 1 85 ? -12.976 -14.646 9.074 1.00 88.38 85 ASP A O 1
ATOM 640 N N . ASN A 1 86 ? -13.460 -12.688 10.027 1.00 89.12 86 ASN A N 1
ATOM 641 C CA . ASN A 1 86 ? -13.952 -12.053 8.808 1.00 89.12 86 ASN A CA 1
ATOM 642 C C . ASN A 1 86 ? -13.713 -10.541 8.895 1.00 89.12 86 ASN A C 1
ATOM 644 O O . ASN A 1 86 ? -13.959 -9.934 9.946 1.00 89.12 86 ASN A O 1
ATOM 648 N N . ILE A 1 87 ? -13.307 -9.927 7.785 1.00 89.00 87 ILE A N 1
ATOM 649 C CA . ILE A 1 87 ? -13.086 -8.484 7.655 1.00 89.00 87 ILE A CA 1
ATOM 650 C C . ILE A 1 87 ? -14.324 -7.659 8.029 1.00 89.00 87 ILE A C 1
ATOM 652 O O . ILE A 1 87 ? -14.224 -6.624 8.686 1.00 89.00 87 ILE A O 1
ATOM 656 N N . SER A 1 88 ? -15.522 -8.188 7.774 1.00 87.62 88 SER A N 1
ATOM 657 C CA . SER A 1 88 ? -16.787 -7.586 8.203 1.00 87.62 88 SER A CA 1
ATOM 658 C C . SER A 1 88 ? -16.905 -7.453 9.727 1.00 87.62 88 SER A C 1
ATOM 660 O O . SER A 1 88 ? -17.554 -6.533 10.224 1.00 87.62 88 SER A O 1
ATOM 662 N N . LYS A 1 89 ? -16.312 -8.369 10.510 1.00 86.75 89 LYS A N 1
ATOM 663 C CA . LYS A 1 89 ? -16.270 -8.250 11.980 1.00 86.75 89 LYS A CA 1
ATOM 664 C C . LYS A 1 89 ? -15.297 -7.151 12.406 1.00 86.75 89 LYS A C 1
ATOM 666 O O . LYS A 1 89 ? -15.636 -6.402 13.320 1.00 86.75 89 LYS A O 1
ATOM 671 N N . ALA A 1 90 ? -14.154 -7.039 11.727 1.00 89.06 90 ALA A N 1
ATOM 672 C CA . ALA A 1 90 ? -13.167 -5.991 11.968 1.00 89.06 90 ALA A CA 1
ATOM 673 C C . ALA A 1 90 ? -13.751 -4.595 11.680 1.00 89.06 90 ALA A C 1
ATOM 675 O O . ALA A 1 90 ? -13.721 -3.744 12.567 1.00 89.06 90 ALA A O 1
ATOM 676 N N . ARG A 1 91 ? -14.417 -4.396 10.528 1.00 90.25 91 ARG A N 1
ATOM 677 C CA . ARG A 1 91 ? -15.066 -3.117 10.154 1.00 90.25 91 ARG A CA 1
ATOM 678 C C . ARG A 1 91 ? -16.097 -2.638 11.188 1.00 90.25 91 ARG A C 1
ATOM 680 O O . ARG A 1 91 ? -16.230 -1.447 11.452 1.00 90.25 91 ARG A O 1
ATOM 687 N N . ARG A 1 92 ? -16.812 -3.563 11.840 1.00 87.94 92 ARG A N 1
ATOM 688 C CA . ARG A 1 92 ? -17.858 -3.237 12.832 1.00 87.94 92 ARG A CA 1
ATOM 689 C C . ARG A 1 92 ? -17.334 -2.831 14.211 1.00 87.94 92 ARG A C 1
ATOM 691 O O . ARG A 1 92 ? -18.149 -2.478 15.074 1.00 87.94 92 ARG A O 1
ATOM 698 N N . VAL A 1 93 ? -16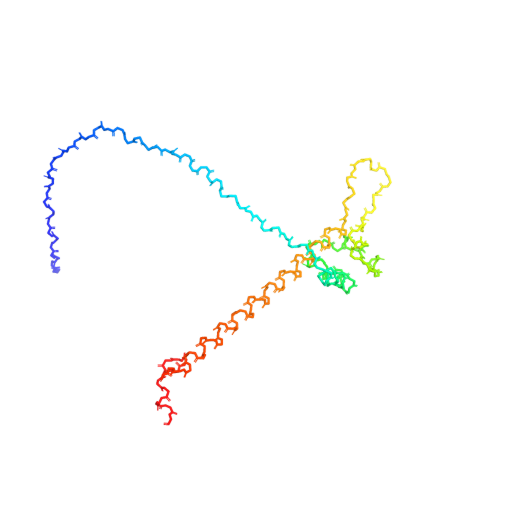.024 -2.895 14.458 1.00 86.25 93 VAL A N 1
ATOM 699 C CA . VAL A 1 93 ? -15.456 -2.457 15.738 1.00 86.25 93 VAL A CA 1
ATOM 700 C C . VAL A 1 93 ? -15.681 -0.955 15.898 1.00 86.25 93 VAL A C 1
ATOM 702 O O . VAL A 1 93 ? -15.422 -0.156 15.003 1.00 86.25 93 VAL A O 1
ATOM 705 N N . ALA A 1 94 ? -16.219 -0.565 17.049 1.00 81.19 94 ALA A N 1
ATOM 706 C CA . ALA A 1 94 ? -16.517 0.821 17.372 1.00 81.19 94 ALA A CA 1
ATOM 707 C C . ALA A 1 94 ? -16.206 1.076 18.844 1.00 81.19 94 ALA A C 1
ATOM 709 O O . ALA A 1 94 ? -16.526 0.247 19.701 1.00 81.19 94 ALA A O 1
ATOM 710 N N . VAL A 1 95 ? -15.645 2.246 19.142 1.00 71.69 95 VAL A N 1
ATOM 711 C CA . VAL A 1 95 ? -15.447 2.690 20.522 1.00 71.69 95 VAL A CA 1
ATOM 712 C C . VAL A 1 95 ? -16.813 3.061 21.102 1.00 71.69 95 VAL A C 1
ATOM 714 O O . VAL A 1 95 ? -17.555 3.872 20.542 1.00 71.69 95 VAL A O 1
ATOM 717 N N . GLY A 1 96 ? -17.192 2.404 22.198 1.00 60.00 96 GLY A N 1
ATOM 718 C CA . GLY A 1 96 ? -18.491 2.595 22.837 1.00 60.00 96 GLY A CA 1
ATOM 719 C C . GLY A 1 96 ? -18.699 4.040 23.298 1.00 60.00 96 GLY A C 1
ATOM 720 O O . GLY A 1 96 ? -17.829 4.645 23.921 1.00 60.00 96 GLY A O 1
ATOM 721 N N . LYS A 1 97 ? -19.886 4.594 23.029 1.00 56.19 97 LYS A N 1
ATOM 722 C CA . LYS A 1 97 ? -20.323 5.861 23.627 1.00 56.19 97 LYS A CA 1
ATOM 723 C C . LYS A 1 97 ? -20.381 5.740 25.148 1.00 56.19 97 LYS A C 1
ATOM 725 O O . LYS A 1 97 ? -20.931 4.771 25.668 1.00 56.19 97 LYS A O 1
ATOM 730 N N . LYS A 1 98 ? -19.976 6.803 25.851 1.00 54.06 98 LYS A N 1
ATOM 731 C CA . LYS A 1 98 ? -20.433 7.038 27.228 1.00 54.06 98 LYS A CA 1
ATOM 732 C C . LYS A 1 98 ? -21.976 7.028 27.255 1.00 54.06 98 LYS A C 1
ATOM 734 O O . LYS A 1 98 ? -22.590 7.648 26.375 1.00 54.06 98 LYS A O 1
ATOM 739 N N . PRO A 1 99 ? -22.616 6.349 28.223 1.00 47.22 99 PRO A N 1
ATOM 740 C CA . PRO A 1 99 ? -24.072 6.310 28.315 1.00 47.22 99 PRO A CA 1
ATOM 741 C C . PRO A 1 99 ? -24.603 7.737 28.526 1.00 47.22 99 PRO A C 1
ATOM 743 O O . PRO A 1 99 ? -24.297 8.370 29.530 1.00 47.22 99 PRO A O 1
ATOM 746 N N . GLY A 1 100 ? -25.345 8.273 27.546 1.00 55.97 100 GLY A N 1
ATOM 747 C CA . GLY A 1 100 ? -25.975 9.604 27.628 1.00 55.97 100 GLY A CA 1
ATOM 748 C C . GLY A 1 100 ? -25.892 10.485 26.372 1.00 55.97 100 GLY A C 1
ATOM 749 O O . GLY A 1 100 ? -26.682 11.416 26.232 1.00 55.97 100 GLY A O 1
ATOM 750 N N . ALA A 1 101 ? -25.004 10.197 25.415 1.00 57.44 101 ALA A N 1
ATOM 751 C CA . ALA A 1 101 ? -24.833 11.049 24.230 1.00 57.44 101 ALA A CA 1
ATOM 752 C C . ALA A 1 101 ? -25.892 10.777 23.137 1.00 57.44 101 ALA A C 1
ATOM 754 O O . ALA A 1 101 ? -25.711 9.928 22.249 1.00 57.44 101 ALA A O 1
ATOM 755 N N . ARG A 1 102 ? -27.003 11.527 23.175 1.00 58.12 102 ARG A N 1
ATOM 756 C CA . ARG A 1 102 ? -28.006 11.568 22.096 1.00 58.12 102 ARG A CA 1
ATOM 757 C C . ARG A 1 102 ? -27.347 12.073 20.797 1.00 58.12 102 ARG A C 1
ATOM 759 O O . ARG A 1 102 ? -26.697 13.107 20.794 1.00 58.12 102 ARG A O 1
ATOM 766 N N . LYS A 1 103 ? -27.524 11.325 19.700 1.00 56.56 103 LYS A N 1
ATOM 767 C CA . LYS A 1 103 ? -27.223 11.703 18.297 1.00 56.56 103 LYS A CA 1
ATOM 768 C C . LYS A 1 103 ? -25.771 11.889 17.800 1.00 56.56 103 LYS A C 1
ATOM 770 O O . LYS A 1 103 ? -25.617 12.313 16.667 1.00 56.56 103 LYS A O 1
ATOM 775 N N . ALA A 1 104 ? -24.706 11.494 18.503 1.00 52.38 104 ALA A N 1
ATOM 776 C CA . ALA A 1 104 ? -23.407 11.366 17.804 1.00 52.38 104 ALA A CA 1
ATOM 777 C C . ALA A 1 104 ? -23.395 10.123 16.882 1.00 52.38 104 ALA A C 1
ATOM 779 O O . ALA A 1 104 ? -23.789 9.039 17.329 1.00 52.38 104 ALA A O 1
ATOM 780 N N . SER A 1 105 ? -22.998 10.283 15.619 1.00 53.41 105 SER A N 1
ATOM 781 C CA . SER A 1 105 ? -22.767 9.187 14.672 1.00 53.41 105 SER A CA 1
ATOM 782 C C . SER A 1 105 ? -21.797 8.179 15.293 1.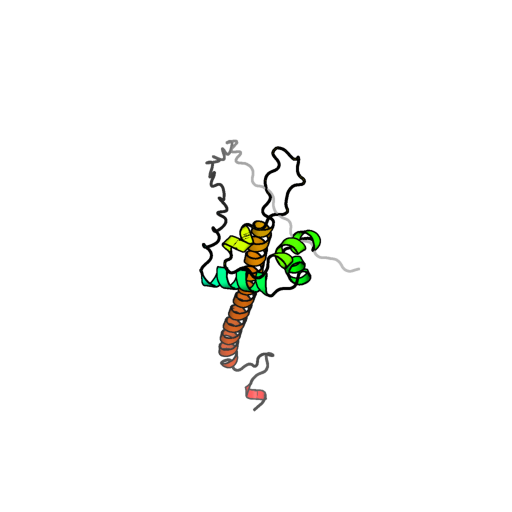00 53.41 105 SER A C 1
ATOM 784 O O . SER A 1 105 ? -20.814 8.546 15.936 1.00 53.41 105 SER A O 1
ATOM 786 N N . LYS A 1 106 ? -22.117 6.888 15.197 1.00 55.41 106 LYS A N 1
ATOM 787 C CA . LYS A 1 106 ? -21.230 5.823 15.664 1.00 55.41 106 LYS A CA 1
ATOM 788 C C . LYS A 1 106 ? -20.078 5.756 14.665 1.00 55.41 106 LYS A C 1
ATOM 790 O O . LYS A 1 106 ? -20.240 5.141 13.624 1.00 55.41 106 LYS A O 1
ATOM 795 N N . VAL A 1 107 ? -18.970 6.439 14.945 1.00 60.03 107 VAL A N 1
ATOM 796 C CA . VAL A 1 107 ? -17.763 6.314 14.121 1.00 60.03 107 VAL A CA 1
ATOM 797 C C . VAL A 1 107 ? -17.200 4.915 14.365 1.00 60.03 107 VAL A C 1
ATOM 799 O O . VAL A 1 107 ? -16.743 4.593 15.467 1.00 60.03 107 VAL A O 1
ATOM 802 N N . SER A 1 108 ? -17.337 4.054 13.365 1.00 74.69 108 SER A N 1
ATOM 803 C CA . SER A 1 108 ? -16.744 2.721 13.281 1.00 74.69 108 SER A CA 1
ATOM 804 C C . SER A 1 108 ? -15.236 2.888 13.144 1.00 74.69 108 SER A C 1
ATOM 806 O O . SER A 1 108 ? -14.707 3.104 12.061 1.00 74.69 108 SER A O 1
ATOM 808 N N . ILE A 1 109 ? -14.521 2.802 14.265 1.00 86.81 109 ILE A N 1
ATOM 809 C CA . ILE A 1 109 ? -13.055 2.851 14.247 1.00 86.81 109 ILE A CA 1
ATOM 810 C C . ILE A 1 109 ? -12.481 1.728 13.376 1.00 86.81 109 ILE A C 1
ATOM 812 O O . ILE A 1 109 ? -11.488 1.930 12.692 1.00 86.81 109 ILE A O 1
ATOM 816 N N . GLY A 1 110 ? -13.148 0.571 13.359 1.00 89.44 110 GLY A N 1
ATOM 817 C CA . GLY A 1 110 ? -12.753 -0.574 12.559 1.00 89.44 110 GLY A CA 1
ATOM 818 C C . GLY A 1 110 ? -12.872 -0.341 11.058 1.00 89.44 110 GLY A C 1
ATOM 819 O O . GLY A 1 110 ? -12.089 -0.906 10.311 1.00 89.44 110 GLY A O 1
ATOM 820 N N . GLU A 1 111 ? -13.808 0.492 10.607 1.00 90.38 111 GLU A N 1
ATOM 821 C CA . GLU A 1 111 ? -13.961 0.824 9.187 1.00 90.38 111 GLU A CA 1
ATOM 822 C C . GLU A 1 111 ? -12.766 1.647 8.711 1.00 90.38 111 GLU A C 1
ATOM 824 O O . GLU A 1 111 ? -12.047 1.209 7.821 1.00 90.38 111 GLU A O 1
ATOM 829 N N . ASN A 1 112 ? -12.440 2.720 9.440 1.00 90.75 112 ASN A N 1
ATOM 830 C CA . ASN A 1 112 ? -11.256 3.532 9.160 1.00 90.75 112 ASN A CA 1
ATOM 831 C C . ASN A 1 112 ? -9.952 2.721 9.200 1.00 90.75 112 ASN A C 1
ATOM 833 O O . ASN A 1 112 ? -9.059 2.960 8.394 1.00 90.75 112 ASN A O 1
ATOM 837 N N . VAL A 1 113 ? -9.816 1.790 10.152 1.00 92.56 113 VAL A N 1
ATOM 838 C CA . VAL A 1 113 ? -8.614 0.949 10.249 1.00 92.56 113 VAL A CA 1
ATOM 839 C C . VAL A 1 113 ? -8.499 0.028 9.047 1.00 92.56 113 VAL A C 1
ATOM 841 O O . VAL A 1 113 ? -7.418 -0.076 8.476 1.00 92.56 113 VAL A O 1
ATOM 844 N N . VAL A 1 114 ? -9.589 -0.638 8.668 1.00 93.44 114 VAL A N 1
ATOM 845 C CA . VAL A 1 114 ? -9.580 -1.561 7.532 1.00 93.44 114 VAL A CA 1
ATOM 846 C C . VAL A 1 114 ? -9.254 -0.809 6.243 1.00 93.44 114 VAL A C 1
ATOM 848 O O . VAL A 1 114 ? -8.330 -1.222 5.552 1.00 93.44 114 VAL A O 1
ATOM 851 N N . ASP A 1 115 ? -9.911 0.324 5.985 1.00 92.94 115 ASP A N 1
ATOM 852 C CA . ASP A 1 115 ? -9.666 1.138 4.786 1.00 92.94 115 ASP A CA 1
ATOM 853 C C . ASP A 1 115 ? -8.217 1.635 4.723 1.00 92.94 115 ASP A C 1
ATOM 855 O O . ASP A 1 115 ? -7.556 1.559 3.689 1.00 92.94 115 ASP A O 1
ATOM 859 N N . ALA A 1 116 ? -7.683 2.126 5.843 1.00 94.38 116 ALA A N 1
ATOM 860 C CA . ALA A 1 116 ? -6.319 2.635 5.876 1.00 94.38 116 ALA A CA 1
ATOM 861 C C . ALA A 1 116 ? -5.273 1.520 5.690 1.00 94.38 116 ALA A C 1
ATOM 863 O O . ALA A 1 116 ? -4.277 1.725 4.995 1.00 94.38 116 ALA A O 1
ATOM 864 N N . VAL A 1 117 ? -5.497 0.332 6.266 1.00 94.81 117 VAL A N 1
ATOM 865 C CA . VAL A 1 117 ? -4.627 -0.837 6.045 1.00 94.81 117 VAL A CA 1
ATOM 866 C C . VAL A 1 117 ? -4.714 -1.315 4.594 1.00 94.81 117 VAL A C 1
ATOM 868 O O . VAL A 1 117 ? -3.687 -1.640 4.003 1.00 94.81 117 VAL A O 1
ATOM 871 N N . GLU A 1 118 ? -5.905 -1.325 4.001 1.00 94.56 118 GLU A N 1
ATOM 872 C CA . GLU A 1 118 ? -6.123 -1.677 2.596 1.00 94.56 118 GLU A CA 1
ATOM 873 C C . GLU A 1 118 ? -5.345 -0.742 1.659 1.00 94.56 118 GLU A C 1
ATOM 875 O O . GLU A 1 118 ? -4.532 -1.202 0.853 1.00 94.56 118 GLU A O 1
ATOM 880 N N . VAL A 1 119 ? -5.486 0.575 1.848 1.00 94.69 119 VAL A N 1
ATOM 881 C CA . VAL A 1 119 ? -4.731 1.589 1.096 1.00 94.69 119 VAL A CA 1
ATOM 882 C C . VAL A 1 119 ? -3.224 1.408 1.271 1.00 94.69 119 VAL A C 1
ATOM 884 O O . VAL A 1 119 ? -2.481 1.449 0.289 1.00 94.69 119 VAL A O 1
ATOM 887 N N . PHE A 1 120 ? -2.755 1.176 2.500 1.00 95.50 120 PHE A N 1
ATOM 888 C CA . PHE A 1 120 ? -1.336 0.957 2.775 1.00 95.50 120 PHE A CA 1
ATOM 889 C C . PHE A 1 120 ? -0.796 -0.276 2.038 1.00 95.50 120 PHE A C 1
ATOM 891 O O . PHE A 1 120 ? 0.232 -0.203 1.362 1.00 95.50 120 PHE A O 1
ATOM 898 N N . LEU A 1 121 ? -1.497 -1.407 2.124 1.00 94.56 121 LEU A N 1
ATOM 899 C CA . LEU A 1 121 ? -1.081 -2.647 1.473 1.00 94.56 121 LEU A CA 1
ATOM 900 C C . LEU A 1 121 ? -1.123 -2.539 -0.054 1.00 94.56 121 LEU A C 1
ATOM 902 O O . LEU A 1 121 ? -0.284 -3.152 -0.719 1.00 94.56 121 LEU A O 1
ATOM 906 N N . ASN A 1 122 ? -2.068 -1.783 -0.609 1.00 93.31 122 ASN A N 1
ATOM 907 C CA . ASN A 1 122 ? -2.107 -1.491 -2.037 1.00 93.31 122 ASN A CA 1
ATOM 908 C C . ASN A 1 122 ? -0.914 -0.614 -2.455 1.00 93.31 122 ASN A C 1
ATOM 910 O O . ASN A 1 122 ? -0.225 -0.923 -3.424 1.00 93.31 122 ASN A O 1
ATOM 914 N N . ALA A 1 123 ? -0.589 0.421 -1.676 1.00 94.38 123 ALA A N 1
ATOM 915 C CA . ALA A 1 123 ? 0.563 1.279 -1.945 1.00 94.38 123 ALA A CA 1
ATOM 916 C C . ALA A 1 123 ? 1.887 0.494 -1.960 1.00 94.38 123 ALA A C 1
ATOM 918 O O . ALA A 1 123 ? 2.699 0.682 -2.866 1.00 94.38 123 ALA A O 1
ATOM 919 N N . VAL A 1 124 ? 2.091 -0.426 -1.010 1.00 94.19 124 VAL A N 1
ATOM 920 C CA . VAL A 1 124 ? 3.278 -1.301 -0.990 1.00 94.19 124 VAL A CA 1
ATOM 921 C C . VAL A 1 124 ? 3.337 -2.180 -2.245 1.00 94.19 124 VAL A C 1
ATOM 923 O O . VAL A 1 124 ? 4.369 -2.226 -2.911 1.00 94.19 124 VAL A O 1
ATOM 926 N N . ALA A 1 125 ? 2.220 -2.803 -2.635 1.00 93.25 125 ALA A N 1
ATOM 927 C CA . ALA A 1 125 ? 2.161 -3.621 -3.849 1.00 93.25 125 ALA A CA 1
ATOM 928 C C . ALA A 1 125 ? 2.413 -2.804 -5.133 1.00 93.25 125 ALA A C 1
ATOM 930 O O . ALA A 1 125 ? 3.056 -3.280 -6.072 1.00 93.25 125 ALA A O 1
ATOM 931 N N . ALA A 1 126 ? 1.940 -1.557 -5.177 1.00 95.31 126 ALA A N 1
ATOM 932 C CA . ALA A 1 126 ? 2.189 -0.651 -6.291 1.00 95.31 126 ALA A CA 1
ATOM 933 C C . ALA A 1 126 ? 3.681 -0.299 -6.420 1.00 95.31 126 ALA A C 1
ATOM 935 O O . ALA A 1 126 ? 4.203 -0.264 -7.537 1.00 95.31 126 ALA A O 1
ATOM 936 N N . ILE A 1 127 ? 4.386 -0.095 -5.300 1.00 96.38 127 ILE A N 1
ATOM 937 C CA . ILE A 1 127 ? 5.841 0.127 -5.295 1.00 96.38 127 ILE A CA 1
ATOM 938 C C . ILE A 1 127 ? 6.565 -1.081 -5.897 1.00 96.38 127 ILE A C 1
ATOM 940 O O . ILE A 1 127 ? 7.388 -0.910 -6.800 1.00 96.38 127 ILE A O 1
ATOM 944 N N . ASP A 1 128 ? 6.219 -2.296 -5.468 1.00 96.12 128 ASP A N 1
ATOM 945 C CA . ASP A 1 128 ? 6.828 -3.524 -5.991 1.00 96.12 128 ASP A CA 1
ATOM 946 C C . ASP A 1 128 ? 6.608 -3.679 -7.503 1.00 96.12 128 ASP A C 1
ATOM 948 O O . ASP A 1 128 ? 7.515 -4.083 -8.237 1.00 96.12 128 ASP A O 1
ATOM 952 N N . ASN A 1 129 ? 5.431 -3.295 -8.005 1.00 95.81 129 ASN A N 1
ATOM 953 C CA . ASN A 1 129 ? 5.142 -3.297 -9.439 1.00 95.81 129 ASN A CA 1
ATOM 954 C C . ASN A 1 129 ? 6.071 -2.342 -10.208 1.00 95.81 129 ASN A C 1
ATOM 956 O O . ASN A 1 129 ? 6.648 -2.717 -11.235 1.00 95.81 129 ASN A O 1
ATOM 960 N N . VAL A 1 130 ? 6.283 -1.130 -9.684 1.00 98.00 130 VAL A N 1
ATOM 961 C CA . VAL A 1 130 ? 7.217 -0.163 -10.278 1.00 98.00 130 VAL A CA 1
ATOM 962 C C . VAL A 1 130 ? 8.641 -0.719 -10.293 1.00 98.00 130 VAL A C 1
ATOM 964 O O . VAL A 1 130 ? 9.301 -0.649 -11.331 1.00 98.00 130 VAL A O 1
ATOM 967 N N . VAL A 1 131 ? 9.103 -1.329 -9.197 1.00 97.94 131 VAL A N 1
ATOM 968 C CA . VAL A 1 131 ? 10.428 -1.970 -9.138 1.00 97.94 131 VAL A CA 1
ATOM 969 C C . VAL A 1 131 ? 10.538 -3.075 -10.189 1.00 97.94 131 VAL A C 1
ATOM 971 O O . VAL A 1 131 ? 11.466 -3.065 -10.998 1.00 97.94 131 VAL A O 1
ATOM 974 N N . ALA A 1 132 ? 9.554 -3.972 -10.262 1.00 97.38 132 ALA A N 1
ATOM 975 C CA . ALA A 1 132 ? 9.534 -5.060 -11.236 1.00 97.38 132 ALA A CA 1
ATOM 976 C C . ALA A 1 132 ? 9.540 -4.555 -12.689 1.00 97.38 132 ALA A C 1
ATOM 978 O O . ALA A 1 132 ? 10.147 -5.175 -13.571 1.00 97.38 132 ALA A O 1
ATOM 979 N N . LYS A 1 133 ? 8.876 -3.424 -12.960 1.00 97.62 133 LYS A N 1
ATOM 980 C CA . LYS A 1 133 ? 8.920 -2.757 -14.264 1.00 97.62 133 LYS A CA 1
ATOM 981 C C . LYS A 1 133 ? 10.312 -2.209 -14.566 1.00 97.62 133 LYS A C 1
ATOM 983 O O . LYS A 1 133 ? 10.866 -2.562 -15.604 1.00 97.62 133 LYS A O 1
ATOM 988 N N . CYS A 1 134 ? 10.898 -1.444 -13.649 1.00 98.19 134 CYS A N 1
ATOM 989 C CA . CYS A 1 134 ? 12.251 -0.909 -13.799 1.00 98.19 134 CYS A CA 1
ATOM 990 C C . CYS A 1 134 ? 13.278 -2.018 -14.050 1.00 98.19 134 CYS A C 1
ATOM 992 O O . CYS A 1 134 ? 14.122 -1.889 -14.932 1.00 98.19 134 CYS A O 1
ATOM 994 N N . GLU A 1 135 ? 13.188 -3.138 -13.334 1.00 97.88 135 GLU A N 1
ATOM 995 C CA . GLU A 1 135 ? 14.077 -4.275 -13.561 1.00 97.88 135 GLU A CA 1
ATOM 996 C C . GLU A 1 135 ? 13.893 -4.919 -14.939 1.00 97.88 135 GLU A C 1
ATOM 998 O O . GLU A 1 135 ? 14.869 -5.315 -15.580 1.00 97.88 135 GLU A O 1
ATOM 1003 N N . ARG A 1 136 ? 12.645 -5.063 -15.401 1.00 97.88 136 ARG A N 1
ATOM 1004 C CA . ARG A 1 136 ? 12.345 -5.611 -16.730 1.00 97.88 136 ARG A CA 1
ATOM 1005 C C . ARG A 1 136 ? 12.940 -4.726 -17.820 1.00 97.88 136 ARG A C 1
ATOM 1007 O O . ARG A 1 136 ? 13.618 -5.243 -18.707 1.00 97.88 136 ARG A O 1
ATOM 1014 N N . ASP A 1 137 ? 12.731 -3.422 -17.709 1.00 97.25 137 ASP A N 1
ATOM 1015 C CA . ASP A 1 137 ? 13.208 -2.445 -18.683 1.00 97.25 137 ASP A CA 1
ATOM 1016 C C . ASP A 1 137 ? 14.743 -2.367 -18.656 1.00 97.25 137 ASP A C 1
ATOM 1018 O O . ASP A 1 137 ? 15.387 -2.416 -19.704 1.00 97.25 137 ASP A O 1
ATOM 1022 N N . ALA A 1 138 ? 15.355 -2.377 -17.467 1.00 96.31 138 ALA A N 1
ATOM 1023 C CA . ALA A 1 138 ? 16.807 -2.422 -17.311 1.00 96.31 138 ALA A CA 1
ATOM 1024 C C . ALA A 1 138 ? 17.424 -3.684 -17.936 1.00 96.31 138 ALA A C 1
ATOM 1026 O O . ALA A 1 138 ? 18.462 -3.599 -18.593 1.00 96.31 138 ALA A O 1
ATOM 1027 N N . ARG A 1 139 ? 16.786 -4.855 -17.782 1.00 96.62 139 ARG A N 1
ATOM 1028 C CA . ARG A 1 139 ? 17.229 -6.094 -18.444 1.00 96.62 139 ARG A CA 1
ATOM 1029 C C . ARG A 1 139 ? 17.164 -5.977 -19.966 1.00 96.62 139 ARG A C 1
ATOM 1031 O O . ARG A 1 139 ? 18.116 -6.385 -20.625 1.00 96.62 139 ARG A O 1
ATOM 1038 N N . ALA A 1 140 ? 16.094 -5.405 -20.513 1.00 96.19 140 ALA A N 1
ATOM 1039 C CA . ALA A 1 140 ? 15.955 -5.201 -21.955 1.00 96.19 140 ALA A CA 1
ATOM 1040 C C . ALA A 1 140 ? 17.014 -4.226 -22.503 1.00 96.19 140 ALA A C 1
ATOM 1042 O O . ALA A 1 140 ? 17.668 -4.513 -23.504 1.00 96.19 140 ALA A O 1
ATOM 1043 N N . ILE A 1 141 ? 17.250 -3.112 -21.804 1.00 95.00 141 ILE A N 1
ATOM 1044 C CA . ILE A 1 141 ? 18.299 -2.145 -22.156 1.00 95.00 141 ILE A CA 1
ATOM 1045 C C . ILE A 1 141 ? 19.675 -2.811 -22.115 1.00 95.00 141 ILE A C 1
ATOM 1047 O O . ILE A 1 141 ? 20.453 -2.676 -23.057 1.00 95.00 141 ILE A O 1
ATOM 1051 N N . LYS A 1 142 ? 19.970 -3.571 -21.054 1.00 92.56 142 LYS A N 1
ATOM 1052 C CA . LYS A 1 142 ? 21.240 -4.287 -20.921 1.00 92.56 142 LYS A CA 1
ATOM 1053 C C . LYS A 1 142 ? 21.460 -5.265 -22.075 1.00 92.56 142 LYS A C 1
ATOM 1055 O O . LYS A 1 142 ? 22.535 -5.255 -22.659 1.00 92.56 142 LYS A O 1
ATOM 1060 N N . GLN A 1 143 ? 20.444 -6.051 -22.437 1.00 93.31 143 GLN A N 1
ATOM 1061 C CA . GLN A 1 143 ? 20.524 -6.966 -23.581 1.00 93.31 143 GLN A CA 1
ATOM 1062 C C . GLN A 1 143 ? 20.899 -6.231 -24.870 1.00 93.31 143 GLN A C 1
ATOM 1064 O O . GLN A 1 143 ? 21.717 -6.733 -25.635 1.00 93.31 143 GLN A O 1
ATOM 1069 N N . GLN A 1 144 ? 20.361 -5.028 -25.084 1.00 92.25 144 GLN A N 1
ATOM 1070 C CA . GLN A 1 144 ? 20.709 -4.223 -26.248 1.00 92.25 144 GLN A CA 1
ATOM 1071 C C . GLN A 1 144 ? 22.139 -3.668 -26.169 1.00 92.25 144 GLN A C 1
ATOM 1073 O O . GLN A 1 144 ? 22.877 -3.775 -27.145 1.00 92.25 144 GLN A O 1
ATOM 1078 N N . ILE A 1 145 ? 22.568 -3.133 -25.022 1.00 89.44 145 ILE A N 1
ATOM 1079 C CA . ILE A 1 145 ? 23.946 -2.639 -24.813 1.00 89.44 145 ILE A CA 1
ATOM 1080 C C . ILE A 1 145 ? 24.973 -3.769 -24.984 1.00 89.44 145 ILE A C 1
ATOM 1082 O O . ILE A 1 145 ? 26.071 -3.561 -25.507 1.00 89.44 145 ILE A O 1
ATOM 1086 N N . ASP A 1 146 ? 24.624 -4.993 -24.593 1.00 87.56 146 ASP A N 1
ATOM 1087 C CA . ASP A 1 146 ? 25.493 -6.155 -24.755 1.00 87.56 146 ASP A CA 1
ATOM 1088 C C . ASP A 1 146 ? 25.784 -6.455 -26.238 1.00 87.56 146 ASP A C 1
ATOM 1090 O O . ASP A 1 146 ? 26.888 -6.914 -26.538 1.00 87.56 146 ASP A O 1
ATOM 1094 N N . THR A 1 147 ? 24.876 -6.106 -27.163 1.00 89.25 147 THR A N 1
ATOM 1095 C CA . THR A 1 147 ? 25.097 -6.249 -28.619 1.00 89.25 147 THR A CA 1
ATOM 1096 C C . THR A 1 147 ? 26.068 -5.229 -29.209 1.00 89.25 147 THR A C 1
ATOM 1098 O O . THR A 1 147 ? 26.598 -5.453 -30.296 1.00 89.25 147 THR A O 1
ATOM 1101 N N . TRP A 1 148 ? 26.306 -4.105 -28.533 1.00 90.94 148 TRP A N 1
ATOM 1102 C CA . TRP A 1 148 ? 27.183 -3.058 -29.049 1.00 90.94 148 TRP A CA 1
ATOM 1103 C C . TRP A 1 148 ? 28.651 -3.442 -28.864 1.00 90.94 148 TRP A C 1
ATOM 1105 O O . TRP A 1 148 ? 29.001 -4.139 -27.917 1.00 90.94 148 TRP A O 1
ATOM 1115 N N . ASP A 1 149 ? 29.539 -2.936 -29.717 1.00 86.62 149 ASP A N 1
ATOM 1116 C CA . ASP A 1 149 ? 30.994 -3.119 -29.573 1.00 86.62 149 ASP A CA 1
ATOM 1117 C C . ASP A 1 149 ? 31.607 -2.281 -28.438 1.00 86.62 149 ASP A C 1
ATOM 1119 O O . ASP A 1 149 ? 32.818 -2.262 -28.255 1.00 86.62 149 ASP A O 1
ATOM 1123 N N . ILE A 1 150 ? 30.776 -1.592 -27.660 1.00 88.50 150 ILE A N 1
ATOM 1124 C CA . ILE A 1 150 ? 31.183 -0.666 -26.609 1.00 88.50 150 ILE A CA 1
ATOM 1125 C C . ILE A 1 150 ? 30.612 -1.159 -25.273 1.00 88.50 150 ILE A C 1
ATOM 1127 O O . ILE A 1 150 ? 29.467 -1.614 -25.213 1.00 88.50 150 ILE A O 1
ATOM 1131 N N . ASP A 1 151 ? 31.420 -1.145 -24.213 1.00 81.56 151 ASP A N 1
ATOM 1132 C CA . ASP A 1 151 ? 31.029 -1.544 -22.859 1.00 81.56 151 ASP A CA 1
ATOM 1133 C C . ASP A 1 151 ? 30.098 -0.511 -22.192 1.00 81.56 151 ASP A C 1
ATOM 1135 O O . ASP A 1 151 ? 29.878 0.590 -22.696 1.00 81.56 151 ASP A O 1
ATOM 1139 N N . THR A 1 152 ? 29.541 -0.853 -21.027 1.00 81.56 152 THR A N 1
ATOM 1140 C CA . THR A 1 152 ? 28.635 0.033 -20.269 1.00 81.56 152 THR A CA 1
ATOM 1141 C C . THR A 1 152 ? 29.273 1.356 -19.830 1.00 81.56 152 THR A C 1
ATOM 1143 O O . THR A 1 152 ? 28.555 2.255 -19.402 1.00 81.56 152 THR A O 1
ATOM 1146 N N . PHE A 1 153 ? 30.601 1.473 -19.900 1.00 85.12 153 PHE A N 1
ATOM 1147 C CA . PHE A 1 153 ? 31.376 2.659 -19.539 1.00 85.12 153 PHE A CA 1
ATOM 1148 C C . PHE A 1 153 ? 31.886 3.436 -20.763 1.00 85.12 153 PHE A C 1
ATOM 1150 O O . PHE A 1 153 ? 32.496 4.488 -20.586 1.00 85.12 153 PHE A O 1
ATOM 1157 N N . GLY A 1 154 ? 31.624 2.964 -21.986 1.00 82.19 154 GLY A N 1
ATOM 1158 C CA . GLY A 1 154 ? 32.032 3.634 -23.218 1.00 82.19 154 GLY A CA 1
ATOM 1159 C C . GLY A 1 154 ? 33.343 3.140 -23.843 1.00 82.19 154 GLY A C 1
ATOM 1160 O O . GLY A 1 154 ? 33.797 3.755 -24.804 1.00 82.19 154 GLY A O 1
ATOM 1161 N N . HIS A 1 155 ? 33.957 2.060 -23.353 1.00 85.31 155 HIS A N 1
ATOM 1162 C CA . HIS A 1 155 ? 35.193 1.515 -23.937 1.00 85.31 155 HIS A CA 1
ATOM 1163 C C . HIS A 1 155 ? 34.909 0.487 -25.028 1.00 85.31 155 HIS A C 1
ATOM 1165 O O . HIS A 1 155 ? 33.960 -0.286 -24.915 1.00 85.31 155 HIS A O 1
ATOM 1171 N N . ASP A 1 156 ? 35.770 0.412 -26.043 1.00 86.81 156 ASP A N 1
ATOM 1172 C CA . ASP A 1 156 ? 35.688 -0.649 -27.046 1.00 86.81 156 ASP A CA 1
ATOM 1173 C C . ASP A 1 156 ? 35.921 -2.018 -26.377 1.00 86.81 156 ASP A C 1
ATOM 1175 O O . ASP A 1 156 ? 36.941 -2.267 -25.725 1.00 86.81 156 ASP A O 1
ATOM 1179 N N . LYS A 1 157 ? 34.961 -2.933 -26.536 1.00 83.25 157 LYS A N 1
ATOM 1180 C CA . LYS A 1 157 ? 35.028 -4.295 -25.987 1.00 83.25 157 LYS A CA 1
ATOM 1181 C C . LYS A 1 157 ? 36.188 -5.100 -26.581 1.00 83.25 157 LYS A C 1
ATOM 1183 O O . LYS A 1 157 ? 36.629 -6.072 -25.968 1.00 83.25 157 LYS A O 1
ATOM 1188 N N . ARG A 1 158 ? 36.678 -4.724 -27.763 1.00 79.88 158 ARG A N 1
ATOM 1189 C CA . ARG A 1 158 ? 37.769 -5.388 -28.488 1.00 79.88 158 ARG A CA 1
ATOM 1190 C C . ARG A 1 158 ? 39.142 -5.001 -27.946 1.00 79.88 158 ARG A C 1
ATOM 1192 O O . ARG A 1 158 ? 40.065 -5.793 -28.067 1.00 79.88 158 ARG A O 1
ATOM 1199 N N . GLU A 1 159 ? 39.268 -3.836 -27.312 1.00 70.44 159 GLU A N 1
ATOM 1200 C CA . GLU A 1 159 ? 40.533 -3.342 -26.745 1.00 70.44 159 GLU A CA 1
ATOM 1201 C C . GLU A 1 159 ? 40.927 -4.076 -25.445 1.00 70.44 159 GLU A C 1
ATOM 1203 O O . GLU A 1 159 ? 42.070 -4.008 -25.002 1.00 70.44 159 GLU A O 1
ATOM 1208 N N . ARG A 1 160 ? 39.991 -4.825 -24.841 1.00 60.16 160 ARG A N 1
ATOM 1209 C CA . ARG A 1 160 ? 40.205 -5.624 -23.620 1.00 60.16 160 ARG A CA 1
ATOM 1210 C C . ARG A 1 160 ? 40.377 -7.133 -23.853 1.00 60.16 160 ARG A C 1
ATOM 1212 O O . ARG A 1 160 ? 40.406 -7.875 -22.869 1.00 60.16 160 ARG A O 1
ATOM 1219 N N . ARG A 1 161 ? 40.438 -7.597 -25.106 1.00 55.31 161 ARG A N 1
ATOM 1220 C CA . ARG A 1 161 ? 40.632 -9.017 -25.455 1.00 55.31 161 ARG A CA 1
ATOM 1221 C C . ARG A 1 161 ? 42.076 -9.358 -25.789 1.00 55.31 161 ARG A C 1
ATOM 1223 O O . ARG A 1 161 ? 42.742 -8.524 -26.432 1.00 55.31 161 ARG A O 1
#

Radius of gyration: 33.02 Å; chains: 1; bounding box: 70×67×73 Å

Secondary structure (DSSP, 8-state):
-PPPPPPPPPPP--------------------------PPPPPPPHHHHHHHHHHHHHS-HHHHHHHH---HHHHHHHHTTPPPSSHHHHHT--PPPPTT-TT-----HHHHHHHHHHHHHHHHHHHHHHHHHHHHHHHHHHHHHHHSSB-TTS-BTTTT-

Sequence (161 aa):
MPSSPAFPSSPAHAAHASSDDPLVIDLVGNDKEDMYQAEASPEPSDDEDNRVLNCINTSTVQELAAMTGMKEDHLACMIEKRPFDNISKARRVAVGKKPGARKASKVSIGENVVDAVEVFLNAVAAIDNVVAKCERDARAIKQQIDTWDIDTFGHDKRERR

pLDDT: mean 77.43, std 17.97, range [37.91, 98.19]

Foldseek 3Di:
DDDDDDDDDDDDDDDDDDDPDPPPPPPPPPPPPPPPDPDPDPDQDPVLQVVLLVCLQPPDLVRLCVQLVDDSVLCVQSNVPDDDPGLVVQQQRFDDDDPPDPDDDGPRSSVSSSVSSSVSVVVVVVVVVVVVVVVVVVVVVVVVQVPDCADPVGHGVVVVD